Protein AF-A0A964PZ67-F1 (afdb_monomer)

Foldseek 3Di:
DDDDDDDDDDPPPPPPPDPQPPLNVVLCVLVPDDPVRRDLLLNLQSVVCVVVVPDPSVVLLVLLVVLLVVLCVVCPPDQDLVVSLVSSVCSLCVVVNQDEDPPCNVPCLLRRLVSCSVVSYHHPVSVVSSSVNSSVVSVHPDDDDDDPDPPCPPPDD

pLDDT: mean 80.42, std 21.42, range [34.69, 98.12]

Nearest PDB structures (foldseek):
  3kd4-assembly1_A  TM=5.162E-01  e=1.707E+00  Parabacteroides distasonis ATCC 8503
  3krw-assembly1_A  TM=1.799E-01  e=6.867E+00  Homo sapiens

Radius 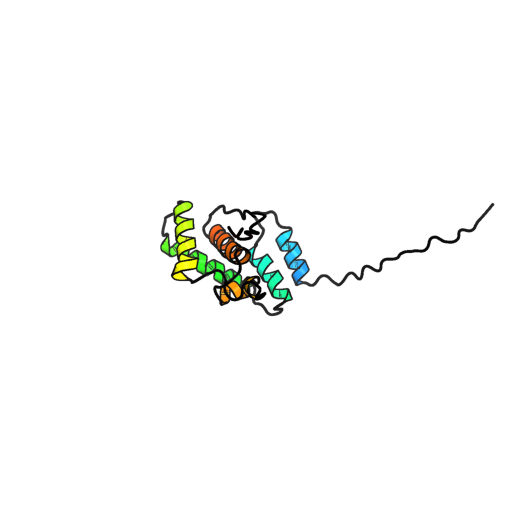of gyration: 22.49 Å; Cα contacts (8 Å, |Δi|>4): 140; chains: 1; bounding box: 68×67×45 Å

Solvent-accessible surface area (backbone atoms only — not comparable to full-atom values): 9619 Å² total; per-residue (Å²): 133,89,83,86,91,84,80,84,84,77,83,76,74,81,73,78,76,67,79,75,49,72,55,57,51,52,34,52,51,40,70,67,39,59,80,96,68,39,51,66,66,57,41,43,37,41,58,37,30,77,82,36,82,83,61,64,57,69,62,56,54,52,50,44,52,49,55,28,50,58,38,45,66,74,46,63,88,65,72,55,64,68,61,52,49,52,46,44,50,44,41,41,37,76,72,60,52,43,44,70,40,80,88,58,58,85,42,69,54,22,61,28,47,64,46,19,68,74,68,25,35,14,38,72,67,42,51,46,51,55,52,46,58,28,36,45,73,69,69,43,93,76,76,88,80,84,76,90,77,84,82,74,72,81,77,80,128

Mean predicted aligned error: 11.41 Å

Structure (mmCIF, N/CA/C/O backbone):
data_AF-A0A964PZ67-F1
#
_entry.id   AF-A0A964PZ67-F1
#
loop_
_atom_site.group_PDB
_atom_site.id
_atom_sit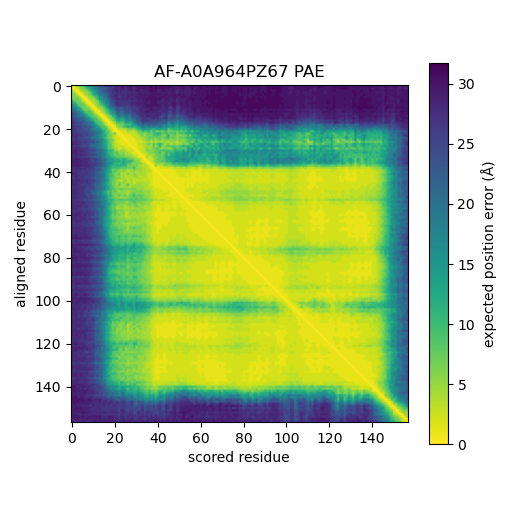e.type_symbol
_atom_site.label_atom_id
_atom_site.label_alt_id
_atom_site.label_comp_id
_atom_site.label_asym_id
_atom_site.label_entity_id
_atom_site.label_seq_id
_atom_site.pdbx_PDB_ins_code
_atom_site.Cartn_x
_atom_site.Cartn_y
_atom_site.Cartn_z
_atom_site.occupancy
_atom_site.B_iso_or_equiv
_atom_site.auth_seq_id
_atom_site.auth_comp_id
_atom_site.auth_asym_id
_atom_site.auth_atom_id
_atom_site.pdbx_PDB_model_num
ATOM 1 N N . ARG A 1 1 ? 50.817 46.880 -24.594 1.00 38.94 1 ARG A N 1
ATOM 2 C CA . ARG A 1 1 ? 49.904 46.592 -25.728 1.00 38.94 1 ARG A CA 1
ATOM 3 C C . ARG A 1 1 ? 49.926 45.083 -25.966 1.00 38.94 1 ARG A C 1
ATOM 5 O O . ARG A 1 1 ? 51.009 44.614 -26.2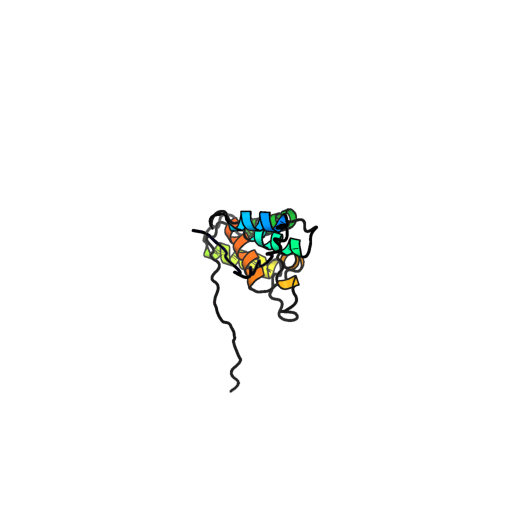52 1.00 38.94 1 ARG A O 1
ATOM 12 N N . LYS A 1 2 ? 48.770 44.412 -25.768 1.00 34.69 2 LYS A N 1
ATOM 13 C CA . LYS A 1 2 ? 48.167 43.264 -26.512 1.00 34.69 2 LYS A CA 1
ATOM 14 C C . LYS A 1 2 ? 49.089 42.104 -26.960 1.00 34.69 2 LYS A C 1
ATOM 16 O O . LYS A 1 2 ? 50.111 42.392 -27.546 1.00 34.69 2 LYS A O 1
ATOM 21 N N . ARG A 1 3 ? 48.764 40.806 -26.903 1.00 36.44 3 ARG A N 1
ATOM 22 C CA . ARG A 1 3 ? 47.601 39.940 -26.566 1.00 36.44 3 ARG A CA 1
ATOM 23 C C . ARG A 1 3 ? 48.115 38.474 -26.722 1.00 36.44 3 ARG A C 1
ATOM 25 O O . ARG A 1 3 ? 49.222 38.310 -27.212 1.00 36.44 3 ARG A O 1
ATOM 32 N N . GLU A 1 4 ? 47.266 37.483 -26.401 1.00 34.84 4 GLU A N 1
ATOM 33 C CA . GLU A 1 4 ? 47.356 36.020 -26.690 1.00 34.84 4 GLU A CA 1
ATOM 34 C C . GLU A 1 4 ? 48.048 35.204 -25.578 1.00 34.84 4 GLU A C 1
ATOM 36 O O . GLU A 1 4 ? 49.246 35.315 -25.383 1.00 34.84 4 GLU A O 1
ATOM 41 N N . THR A 1 5 ? 47.399 34.436 -24.690 1.00 44.19 5 THR A N 1
ATOM 42 C CA . THR A 1 5 ? 46.165 33.608 -24.678 1.00 44.19 5 THR A CA 1
ATOM 43 C C . THR A 1 5 ? 46.239 32.326 -25.522 1.00 44.19 5 THR A C 1
ATOM 45 O O . THR A 1 5 ? 45.817 32.307 -26.671 1.00 44.19 5 THR A O 1
ATOM 48 N N . LYS A 1 6 ? 46.719 31.235 -24.905 1.00 36.75 6 LYS A N 1
ATOM 49 C CA . LYS A 1 6 ? 46.542 29.814 -25.287 1.00 36.75 6 LYS A CA 1
ATOM 50 C C . LYS A 1 6 ? 47.048 28.978 -24.092 1.00 36.75 6 LYS A C 1
ATOM 52 O O . LYS A 1 6 ? 48.099 29.307 -23.569 1.00 36.75 6 LYS A O 1
ATOM 57 N N . ALA A 1 7 ? 46.416 27.952 -23.540 1.00 36.19 7 ALA A N 1
ATOM 58 C CA . ALA A 1 7 ? 45.197 27.227 -23.837 1.00 36.19 7 ALA A CA 1
ATOM 59 C C . ALA A 1 7 ? 44.630 26.742 -22.486 1.00 36.19 7 ALA A C 1
ATOM 61 O O . ALA A 1 7 ? 45.348 26.126 -21.701 1.00 36.19 7 ALA A O 1
ATOM 62 N N . ARG A 1 8 ? 43.357 27.031 -22.197 1.00 35.69 8 ARG A N 1
ATOM 63 C CA . ARG A 1 8 ? 42.584 26.276 -21.205 1.00 35.69 8 ARG A CA 1
ATOM 64 C C . ARG A 1 8 ? 41.856 25.199 -21.993 1.00 35.69 8 ARG A C 1
ATOM 66 O O . ARG A 1 8 ? 40.952 25.519 -22.757 1.00 35.69 8 ARG A O 1
ATOM 73 N N . THR A 1 9 ? 42.314 23.961 -21.863 1.00 39.75 9 THR A N 1
ATOM 74 C CA . THR A 1 9 ? 41.612 22.796 -22.396 1.00 39.75 9 THR A CA 1
ATOM 75 C C . THR A 1 9 ? 40.290 22.671 -21.657 1.00 39.75 9 THR A C 1
ATOM 77 O O . THR A 1 9 ? 40.246 22.537 -20.435 1.00 39.75 9 THR A O 1
ATOM 80 N N . VAL A 1 10 ? 39.228 22.811 -22.435 1.00 37.88 10 VAL A N 1
ATOM 81 C CA . VAL A 1 10 ? 37.836 22.649 -22.056 1.00 37.88 10 VAL A CA 1
ATOM 82 C C . VAL A 1 10 ? 37.622 21.156 -21.801 1.00 37.88 10 VAL A C 1
ATOM 84 O O . VAL A 1 10 ? 37.771 20.352 -22.715 1.00 37.88 10 VAL A O 1
ATOM 87 N N . PHE A 1 11 ? 37.328 20.772 -20.559 1.00 36.41 11 PHE A N 1
ATOM 88 C CA . 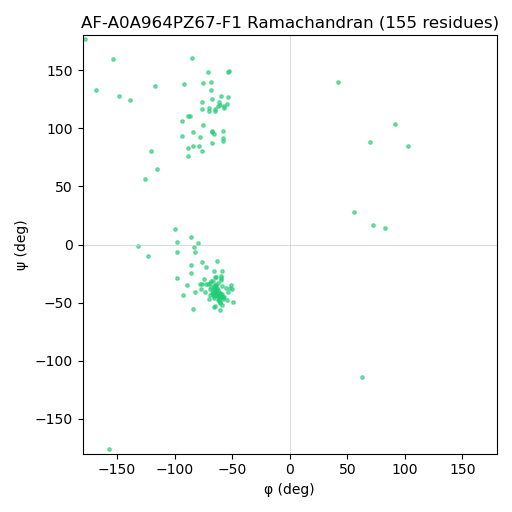PHE A 1 11 ? 36.597 19.534 -20.297 1.00 36.41 11 PHE A CA 1
ATOM 89 C C . PHE A 1 11 ? 35.121 19.912 -20.346 1.00 36.41 11 PHE A C 1
ATOM 91 O O . PHE A 1 11 ? 34.517 20.259 -19.335 1.00 36.41 11 PHE A O 1
ATOM 98 N N . GLU A 1 12 ? 34.588 19.957 -21.563 1.00 36.00 12 GLU A N 1
ATOM 99 C CA . GLU A 1 12 ? 33.153 20.022 -21.797 1.00 36.00 12 GLU A CA 1
ATOM 100 C C . GLU A 1 12 ? 32.655 18.598 -21.579 1.00 36.00 12 GLU A C 1
ATOM 102 O O . GLU A 1 12 ? 32.767 17.724 -22.437 1.00 36.00 12 GLU A O 1
ATOM 107 N N . THR A 1 13 ? 32.242 18.314 -20.348 1.00 41.3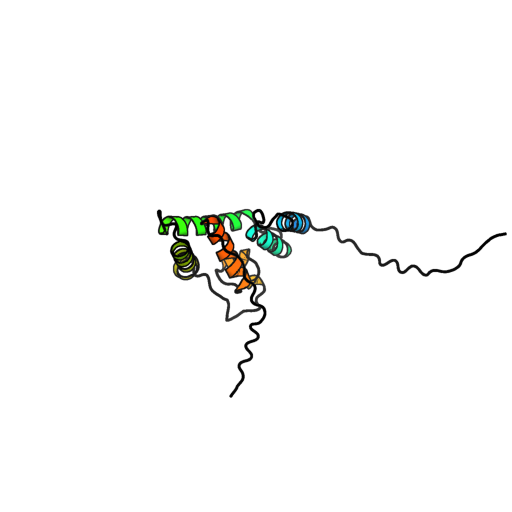1 13 THR A N 1
ATOM 108 C CA . THR A 1 13 ? 31.458 17.123 -20.066 1.00 41.31 13 THR A CA 1
ATOM 109 C C . THR A 1 13 ? 30.122 17.361 -20.750 1.00 41.31 13 THR A C 1
ATOM 111 O O . THR A 1 13 ? 29.275 18.071 -20.208 1.00 41.31 13 THR A O 1
ATOM 114 N N . ASP A 1 14 ? 29.954 16.818 -21.955 1.00 36.78 14 ASP A N 1
ATOM 115 C CA . ASP A 1 14 ? 28.647 16.661 -22.584 1.00 36.78 14 ASP A CA 1
ATOM 116 C C . ASP A 1 14 ? 27.786 15.822 -21.634 1.00 36.78 14 ASP A C 1
ATOM 118 O O . ASP A 1 14 ? 27.766 14.589 -21.666 1.00 36.78 14 ASP A O 1
ATOM 122 N N . GLN A 1 15 ? 27.093 16.502 -20.720 1.00 44.41 15 GLN A N 1
ATOM 123 C CA . GLN A 1 15 ? 25.941 15.939 -20.053 1.00 44.41 15 GLN A CA 1
ATOM 124 C C . GLN A 1 15 ? 24.895 15.763 -21.140 1.00 44.41 15 GLN A C 1
ATOM 126 O O . GLN A 1 15 ? 24.168 16.692 -21.486 1.00 44.41 15 GLN A O 1
ATOM 131 N N . VAL A 1 16 ? 24.846 14.557 -21.701 1.00 42.66 16 VAL A N 1
ATOM 132 C CA . VAL A 1 16 ? 23.692 14.082 -22.451 1.00 42.66 16 VAL A CA 1
ATOM 133 C C . VAL A 1 16 ? 22.510 14.159 -21.486 1.00 42.66 16 VAL A C 1
ATOM 135 O O . VAL A 1 16 ? 22.272 13.251 -20.691 1.00 42.66 16 VAL A O 1
ATOM 138 N N . SER A 1 17 ? 21.812 15.294 -21.503 1.00 53.00 17 SER A N 1
ATOM 139 C CA . SER A 1 17 ? 20.524 15.464 -20.851 1.00 53.00 17 SER A CA 1
ATOM 140 C C . SER A 1 17 ? 19.558 14.583 -21.627 1.00 53.00 17 SER A C 1
ATOM 142 O O . SER A 1 17 ? 18.984 14.993 -22.636 1.00 53.00 17 SER A O 1
ATOM 144 N N . LEU A 1 18 ? 19.477 13.311 -21.229 1.00 50.00 18 LEU A N 1
ATOM 145 C CA . LEU A 1 18 ? 18.426 12.427 -21.701 1.00 50.00 18 LEU A CA 1
ATOM 146 C C . LEU A 1 18 ? 17.104 13.144 -21.401 1.00 50.00 18 LEU A C 1
ATOM 148 O O . LEU A 1 18 ? 16.915 13.570 -20.257 1.00 50.00 18 LEU A O 1
ATOM 152 N N . PRO A 1 19 ? 16.212 13.324 -22.391 1.00 58.16 19 PRO A N 1
ATOM 153 C CA . PRO A 1 19 ? 14.925 13.946 -22.134 1.00 58.16 19 PRO A CA 1
ATOM 154 C C . PRO A 1 19 ? 14.249 13.171 -21.003 1.00 58.16 19 PRO A C 1
ATOM 156 O O . PRO A 1 19 ? 14.071 11.955 -21.092 1.00 58.16 19 PRO A O 1
ATOM 159 N N . ILE A 1 20 ? 13.948 13.870 -19.907 1.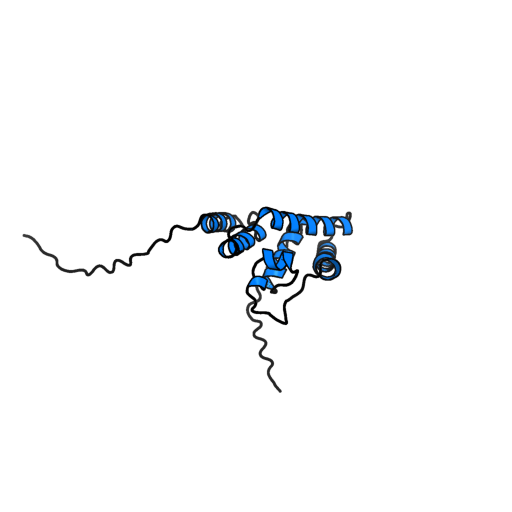00 61.34 20 ILE A N 1
ATOM 160 C CA . ILE A 1 20 ? 13.270 13.289 -18.750 1.00 61.34 20 ILE A CA 1
ATOM 161 C C . ILE A 1 20 ? 11.952 12.711 -19.273 1.00 61.34 20 ILE A C 1
ATOM 163 O O . ILE A 1 20 ? 11.141 13.469 -19.815 1.00 61.34 20 ILE A O 1
ATOM 167 N N . SER A 1 21 ? 11.769 11.387 -19.163 1.00 72.81 21 SER A N 1
ATOM 168 C CA . SER A 1 21 ? 10.542 10.720 -19.615 1.00 72.81 21 SER A CA 1
ATOM 169 C C . SER A 1 21 ? 9.320 11.400 -18.979 1.00 72.81 21 SER A C 1
ATOM 171 O O . SER A 1 21 ? 9.429 11.903 -17.855 1.00 72.81 21 SER A O 1
ATOM 173 N N . PRO A 1 22 ? 8.154 11.433 -19.649 1.00 74.25 22 PRO A N 1
ATOM 174 C CA . PRO A 1 22 ? 6.931 11.977 -19.054 1.00 74.25 22 PRO A CA 1
ATOM 175 C C . PRO A 1 22 ? 6.649 11.388 -17.661 1.00 74.25 22 PRO A C 1
ATOM 177 O O . PRO A 1 22 ? 6.343 12.124 -16.729 1.00 74.25 22 PRO A O 1
ATOM 180 N N . MET A 1 23 ? 6.909 10.090 -17.477 1.00 75.69 23 MET A N 1
ATOM 181 C CA . MET A 1 23 ? 6.757 9.380 -16.204 1.00 75.69 23 MET A CA 1
ATOM 182 C C . MET A 1 23 ? 7.705 9.900 -15.118 1.00 75.69 23 MET A C 1
ATOM 184 O O . MET A 1 23 ? 7.304 10.063 -13.968 1.00 75.69 23 MET A O 1
ATOM 188 N N . ARG A 1 24 ? 8.960 10.219 -15.462 1.00 72.44 24 ARG A N 1
ATOM 189 C CA . ARG A 1 24 ? 9.901 10.839 -14.516 1.00 72.44 24 ARG A CA 1
ATOM 190 C C . ARG A 1 24 ? 9.497 12.263 -14.147 1.00 72.44 24 ARG A C 1
ATOM 192 O O . ARG A 1 24 ? 9.768 12.677 -13.024 1.00 72.44 24 ARG A O 1
ATOM 199 N N . GLN A 1 25 ? 8.853 13.002 -15.053 1.00 74.94 25 GLN A N 1
ATOM 200 C CA . GLN A 1 25 ? 8.305 14.328 -14.745 1.00 74.94 25 GLN A CA 1
ATOM 201 C C . GLN A 1 25 ? 7.112 14.220 -13.790 1.00 74.94 25 GLN A C 1
ATOM 203 O O . GLN A 1 25 ? 7.054 14.959 -12.810 1.00 74.94 25 GLN A O 1
ATOM 208 N N . GLU A 1 26 ? 6.210 13.265 -14.023 1.00 75.31 26 GLU A N 1
ATOM 209 C CA . GLU A 1 26 ? 5.085 12.980 -13.124 1.00 75.31 26 GLU A CA 1
ATOM 210 C C . GLU A 1 26 ? 5.567 12.502 -11.748 1.00 75.31 26 GLU A C 1
ATOM 212 O O . GLU A 1 26 ? 5.114 13.008 -10.724 1.00 75.31 26 GLU A O 1
ATOM 217 N N . PHE A 1 27 ? 6.558 11.608 -11.696 1.00 75.75 27 PHE A N 1
ATOM 218 C CA . PHE A 1 27 ? 7.159 11.167 -10.437 1.00 75.75 27 PHE A CA 1
ATOM 219 C C . PHE A 1 27 ? 7.815 12.329 -9.680 1.00 75.75 27 PHE A C 1
ATOM 221 O O . PHE A 1 27 ? 7.655 12.452 -8.465 1.00 75.75 27 PHE A O 1
ATOM 228 N N . ALA A 1 28 ? 8.547 13.198 -10.383 1.00 70.62 28 ALA A N 1
ATOM 229 C CA . ALA A 1 28 ? 9.152 14.389 -9.790 1.00 70.62 28 ALA A CA 1
ATOM 230 C C . ALA A 1 28 ? 8.094 15.374 -9.268 1.00 70.62 28 ALA A C 1
ATOM 232 O O . ALA A 1 28 ? 8.306 16.009 -8.237 1.00 70.62 28 ALA A O 1
ATOM 233 N N . HIS A 1 29 ? 6.951 15.485 -9.949 1.00 74.00 29 HIS A N 1
ATOM 234 C CA . HIS A 1 29 ? 5.831 16.289 -9.475 1.00 74.00 29 HIS A CA 1
ATOM 235 C C . HIS A 1 29 ? 5.251 15.725 -8.174 1.00 74.00 29 HIS A C 1
ATOM 237 O O . HIS A 1 29 ? 5.177 16.446 -7.183 1.00 74.00 29 HIS A O 1
ATOM 243 N N . GLU A 1 30 ? 4.910 14.435 -8.160 1.00 74.81 30 GLU A N 1
ATOM 244 C CA . GLU A 1 30 ? 4.319 13.756 -7.000 1.00 74.81 30 GLU A CA 1
ATOM 245 C C . GLU A 1 30 ? 5.259 13.746 -5.785 1.00 74.81 30 GLU A C 1
ATOM 247 O O . GLU A 1 30 ? 4.839 14.042 -4.668 1.00 74.81 30 GLU A O 1
ATOM 252 N N . SER A 1 31 ? 6.549 13.470 -5.996 1.00 69.62 31 SER A N 1
ATOM 253 C CA . SER A 1 31 ? 7.565 13.469 -4.930 1.00 69.62 31 SER A CA 1
ATOM 254 C C . SER A 1 31 ? 7.941 14.864 -4.422 1.00 69.62 31 SER A C 1
ATOM 256 O O . SER A 1 31 ? 8.471 14.993 -3.321 1.00 69.62 31 SER A O 1
ATOM 258 N N . GLY A 1 32 ? 7.656 15.910 -5.202 1.00 67.62 32 GLY A N 1
ATOM 259 C CA . GLY A 1 32 ? 7.851 17.305 -4.810 1.00 67.62 32 GLY A CA 1
ATOM 260 C C . GLY A 1 32 ? 6.711 17.878 -3.965 1.00 67.62 32 GLY A C 1
ATOM 261 O O . GLY A 1 32 ? 6.815 19.014 -3.494 1.00 67.62 32 GLY A O 1
ATOM 262 N N . LEU A 1 33 ? 5.617 17.132 -3.779 1.00 70.94 33 LEU A N 1
ATOM 263 C CA . LEU A 1 33 ? 4.512 17.557 -2.930 1.00 70.94 33 LEU A CA 1
ATOM 264 C C . LEU A 1 33 ? 4.918 17.503 -1.445 1.00 70.94 33 LEU A C 1
ATOM 266 O O . LEU A 1 33 ? 5.699 16.641 -1.046 1.00 70.94 33 LEU A O 1
ATOM 270 N N . PRO A 1 34 ? 4.376 18.400 -0.596 1.00 68.25 34 PRO A N 1
ATOM 271 C CA . PRO A 1 34 ? 4.524 18.279 0.851 1.00 68.25 34 PRO A CA 1
ATOM 272 C C . PRO A 1 34 ? 4.091 16.889 1.325 1.00 68.25 34 PRO A C 1
ATOM 274 O O . PRO A 1 34 ? 3.162 16.322 0.759 1.00 68.25 34 PRO A O 1
ATOM 277 N N . GLU A 1 35 ? 4.693 16.380 2.398 1.00 59.75 35 GLU A N 1
ATOM 278 C CA . GLU A 1 35 ? 4.485 15.011 2.904 1.00 59.75 35 GLU A CA 1
ATOM 279 C C . GLU A 1 35 ? 2.997 14.633 3.081 1.00 59.75 35 GLU A C 1
ATOM 281 O O . GLU A 1 35 ? 2.597 13.527 2.743 1.00 59.75 35 GLU A O 1
ATOM 286 N N . GLY A 1 36 ? 2.136 15.584 3.472 1.00 62.88 36 GLY A N 1
ATOM 287 C CA . GLY A 1 36 ? 0.678 15.384 3.583 1.00 62.88 36 GLY A CA 1
ATOM 288 C C . GLY A 1 36 ? -0.126 15.447 2.270 1.00 62.88 36 GLY A C 1
ATOM 289 O O . GLY A 1 36 ? -1.353 15.384 2.301 1.00 62.88 36 GLY A O 1
ATOM 290 N N . ARG A 1 37 ? 0.529 15.641 1.124 1.00 67.44 37 ARG A N 1
ATOM 291 C CA . ARG A 1 37 ? -0.064 15.655 -0.227 1.00 67.44 37 ARG A CA 1
ATOM 292 C C . ARG A 1 37 ? 0.567 14.632 -1.170 1.00 67.44 37 ARG A C 1
ATOM 294 O O . ARG A 1 37 ? 0.040 14.438 -2.261 1.00 67.44 37 ARG A O 1
ATOM 301 N N . LEU A 1 38 ? 1.671 14.010 -0.768 1.00 76.75 38 LEU A N 1
ATOM 302 C CA . LEU A 1 38 ? 2.355 12.989 -1.543 1.00 76.75 38 LEU A CA 1
ATOM 303 C C . LEU A 1 38 ? 1.486 11.730 -1.645 1.00 76.75 38 LEU A C 1
ATOM 305 O O . LEU A 1 38 ? 1.079 11.161 -0.634 1.00 76.75 38 LEU A O 1
ATOM 309 N N . ASN A 1 39 ? 1.231 11.274 -2.869 1.00 85.12 39 ASN A N 1
ATOM 310 C CA . ASN A 1 39 ? 0.595 9.986 -3.115 1.00 85.12 39 ASN A CA 1
ATOM 311 C C . ASN A 1 39 ? 1.685 8.923 -3.321 1.00 85.12 39 ASN A C 1
ATOM 313 O O . ASN A 1 39 ? 2.205 8.747 -4.428 1.00 85.12 39 ASN A O 1
ATOM 317 N N . LEU A 1 40 ? 2.064 8.230 -2.241 1.00 91.06 40 LEU A N 1
ATOM 318 C CA . LEU A 1 40 ? 3.154 7.250 -2.249 1.00 91.06 40 LEU A CA 1
ATOM 319 C C . LEU A 1 40 ? 2.836 6.074 -3.183 1.00 91.06 40 LEU A C 1
ATOM 321 O O . LEU A 1 40 ? 3.723 5.607 -3.901 1.00 91.06 40 LEU A O 1
ATOM 325 N N . ALA A 1 41 ? 1.577 5.634 -3.246 1.00 93.81 41 ALA A N 1
ATOM 326 C CA . ALA A 1 41 ? 1.131 4.599 -4.174 1.00 93.81 41 ALA A CA 1
ATOM 327 C C . ALA A 1 41 ? 1.313 5.028 -5.630 1.00 93.81 41 ALA A C 1
ATOM 329 O O . ALA A 1 41 ? 1.859 4.263 -6.425 1.00 93.81 41 ALA A O 1
ATOM 330 N N . ARG A 1 42 ? 0.887 6.243 -5.993 1.00 94.81 42 ARG A N 1
ATOM 331 C CA . ARG A 1 42 ? 1.046 6.773 -7.353 1.00 94.81 42 ARG A CA 1
ATOM 332 C C . ARG A 1 42 ? 2.522 6.872 -7.708 1.00 94.81 42 ARG A C 1
ATOM 334 O O . ARG A 1 42 ? 2.910 6.363 -8.753 1.00 94.81 42 ARG A O 1
ATOM 341 N N . ALA A 1 43 ? 3.352 7.426 -6.825 1.00 92.44 43 ALA A N 1
ATOM 342 C CA . ALA A 1 43 ? 4.797 7.494 -7.032 1.00 92.44 43 ALA A CA 1
ATOM 343 C C . ALA A 1 43 ? 5.415 6.096 -7.251 1.00 92.44 43 ALA A C 1
ATOM 345 O O . ALA A 1 43 ? 6.177 5.893 -8.197 1.00 92.44 43 ALA A O 1
ATOM 346 N N . ALA A 1 44 ? 5.035 5.101 -6.443 1.00 94.44 44 ALA A N 1
ATOM 347 C CA . ALA A 1 44 ? 5.494 3.721 -6.601 1.00 94.44 44 ALA A CA 1
ATOM 348 C C . ALA A 1 44 ? 5.002 3.062 -7.908 1.00 94.44 44 ALA A C 1
ATOM 350 O O . ALA A 1 44 ? 5.736 2.291 -8.529 1.00 94.44 44 ALA A O 1
ATOM 351 N N . LEU A 1 45 ? 3.781 3.368 -8.356 1.00 95.44 45 LEU A N 1
ATOM 352 C CA . LEU A 1 45 ? 3.231 2.872 -9.623 1.00 95.44 45 LEU A CA 1
ATOM 353 C C . LEU A 1 45 ? 3.877 3.545 -10.841 1.00 95.44 45 LEU A C 1
ATOM 355 O O . LEU A 1 45 ? 4.086 2.876 -11.851 1.00 95.44 45 LEU A O 1
ATOM 359 N N . LEU A 1 46 ? 4.246 4.824 -10.744 1.00 93.19 46 LEU A N 1
ATOM 360 C CA . LEU A 1 46 ? 5.003 5.530 -11.783 1.00 93.19 46 LEU A CA 1
ATOM 361 C C . LEU A 1 46 ? 6.407 4.933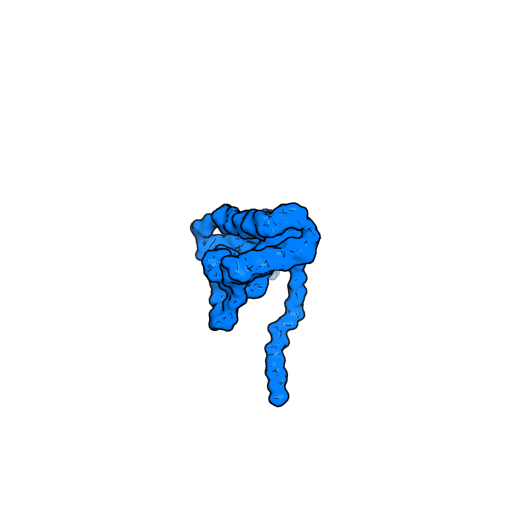 -11.959 1.00 93.19 46 LEU A C 1
ATOM 363 O O . LEU A 1 46 ? 6.880 4.805 -13.084 1.00 93.19 46 LEU A O 1
ATOM 367 N N . ILE A 1 47 ? 7.043 4.470 -10.876 1.00 91.94 47 ILE A N 1
ATOM 368 C CA . ILE A 1 47 ? 8.289 3.690 -10.973 1.00 91.94 47 ILE A CA 1
ATOM 369 C C . ILE A 1 47 ? 8.044 2.374 -11.725 1.00 91.94 47 ILE A C 1
ATOM 371 O O . ILE A 1 47 ? 8.825 2.009 -12.600 1.00 91.94 47 ILE A O 1
ATOM 375 N N . ALA A 1 48 ? 6.955 1.664 -11.418 1.00 92.75 48 ALA A N 1
ATOM 376 C CA . ALA A 1 48 ? 6.609 0.428 -12.119 1.00 92.75 48 ALA A CA 1
ATOM 377 C C . ALA A 1 48 ? 6.288 0.657 -13.609 1.00 92.75 48 ALA A C 1
ATOM 379 O O . ALA A 1 48 ? 6.530 -0.234 -14.419 1.00 92.75 48 ALA A O 1
ATOM 380 N N . GLN A 1 49 ? 5.804 1.842 -13.997 1.00 93.88 49 GLN A N 1
ATOM 381 C CA . GLN A 1 49 ? 5.575 2.198 -15.401 1.00 93.88 49 GLN A CA 1
ATOM 382 C C . GLN A 1 49 ? 6.853 2.302 -16.242 1.00 93.88 49 GLN A C 1
ATOM 384 O O . GLN A 1 49 ? 6.772 2.135 -17.458 1.00 93.88 49 GLN A O 1
ATOM 389 N N . GLU A 1 50 ? 8.026 2.532 -15.641 1.00 90.44 50 GLU A N 1
ATOM 390 C CA . GLU A 1 50 ? 9.291 2.489 -16.393 1.00 90.44 50 GLU A CA 1
ATOM 391 C C . GLU A 1 50 ? 9.593 1.061 -16.894 1.00 90.44 50 GLU A C 1
ATOM 393 O O . GLU A 1 50 ? 10.159 0.908 -17.973 1.00 90.44 50 GLU A O 1
ATOM 398 N N . GLU A 1 51 ? 9.165 0.024 -16.161 1.00 92.06 51 GLU A N 1
ATOM 399 C CA . GLU A 1 51 ? 9.261 -1.386 -16.583 1.00 92.06 51 GLU A CA 1
ATOM 400 C C . GLU A 1 51 ? 8.025 -1.837 -17.383 1.00 92.06 51 GLU A C 1
ATOM 402 O O . GLU A 1 51 ? 8.123 -2.611 -18.336 1.00 92.06 51 GLU A O 1
ATOM 407 N N . TYR A 1 52 ? 6.846 -1.320 -17.028 1.00 94.25 52 TYR A N 1
ATOM 408 C CA . TYR A 1 52 ? 5.558 -1.654 -17.635 1.00 94.25 52 TYR A CA 1
ATOM 409 C C . TYR A 1 52 ? 4.885 -0.403 -18.235 1.00 94.25 52 TYR A C 1
ATOM 411 O O . TYR A 1 52 ? 3.949 0.132 -17.637 1.00 94.25 52 TYR A O 1
ATOM 419 N N . PRO A 1 53 ? 5.269 0.058 -19.444 1.00 92.62 53 PRO A N 1
ATOM 420 C CA . PRO A 1 53 ? 4.802 1.341 -19.990 1.00 92.62 53 PRO A CA 1
ATOM 421 C C . PRO A 1 53 ? 3.283 1.485 -20.154 1.00 92.62 53 PRO A C 1
ATOM 423 O O . PRO A 1 53 ? 2.771 2.597 -20.213 1.00 92.62 53 PRO A O 1
ATOM 426 N N . GLN A 1 54 ? 2.550 0.371 -20.247 1.00 94.25 54 GLN A N 1
ATOM 427 C CA . GLN A 1 54 ? 1.088 0.362 -20.388 1.00 94.25 54 GLN A CA 1
ATOM 428 C C . GLN A 1 54 ? 0.353 0.088 -19.066 1.00 94.25 54 GLN A C 1
ATOM 430 O O . GLN A 1 54 ? -0.838 -0.230 -19.076 1.00 94.25 54 GLN A O 1
ATOM 435 N N . LEU A 1 55 ? 1.044 0.166 -17.924 1.00 95.94 55 LEU A N 1
ATOM 436 C CA . LEU A 1 55 ? 0.453 -0.111 -16.619 1.00 95.94 55 LEU A CA 1
ATOM 437 C C . LEU A 1 55 ? -0.694 0.875 -16.321 1.00 95.94 55 LEU A C 1
ATOM 439 O O . LEU A 1 55 ? -0.460 2.087 -16.269 1.00 95.94 55 LEU A O 1
ATOM 443 N N . PRO A 1 56 ? -1.922 0.387 -16.066 1.00 96.12 56 PRO A N 1
ATOM 444 C CA . PRO A 1 56 ? -3.056 1.248 -15.751 1.00 96.12 56 PRO A CA 1
ATOM 445 C C . PRO A 1 56 ? -2.997 1.711 -14.287 1.00 96.12 56 PRO A C 1
ATOM 447 O O . PRO A 1 56 ? -3.624 1.105 -13.422 1.00 96.12 56 PRO A O 1
ATOM 450 N N . VAL A 1 57 ? -2.255 2.786 -13.998 1.00 95.62 57 VAL A N 1
ATOM 451 C CA . VAL A 1 57 ? -2.018 3.316 -12.632 1.00 95.62 57 VAL A CA 1
ATOM 452 C C . VAL A 1 57 ? -3.312 3.467 -11.828 1.00 95.62 57 VAL A C 1
ATOM 454 O O . VAL A 1 57 ? -3.414 2.938 -10.722 1.00 95.62 57 VAL A O 1
ATOM 457 N N . GLU A 1 58 ? -4.334 4.099 -12.408 1.00 96.38 58 GLU A N 1
ATOM 458 C CA . GLU A 1 58 ? -5.612 4.350 -11.723 1.00 96.38 58 GLU A CA 1
ATOM 459 C C . GLU A 1 58 ? -6.318 3.065 -11.272 1.00 96.38 58 GLU A C 1
ATOM 461 O O . GLU A 1 58 ? -6.975 3.044 -10.234 1.00 96.38 58 GLU A O 1
ATOM 466 N N . ARG A 1 59 ? -6.136 1.952 -11.997 1.00 97.44 59 ARG A N 1
ATOM 467 C CA . ARG A 1 59 ? -6.697 0.651 -11.602 1.00 97.44 59 ARG A CA 1
ATOM 468 C C . ARG A 1 59 ? -6.090 0.154 -10.290 1.00 97.44 59 ARG A C 1
ATOM 470 O O . ARG A 1 59 ? -6.792 -0.448 -9.483 1.00 97.44 59 ARG A O 1
ATOM 477 N N . TYR A 1 60 ? -4.792 0.367 -10.089 1.00 97.94 60 TYR A N 1
ATOM 478 C CA . TYR A 1 60 ? -4.101 -0.076 -8.878 1.00 97.94 60 TYR A CA 1
ATOM 479 C C . TYR A 1 60 ? -4.376 0.851 -7.695 1.00 97.94 60 TYR A C 1
ATOM 481 O O . TYR A 1 60 ? -4.522 0.361 -6.577 1.00 97.94 60 TYR A O 1
ATOM 489 N N . LEU A 1 61 ? -4.543 2.154 -7.938 1.00 97.50 61 LEU A N 1
ATOM 490 C CA . LEU A 1 61 ? -5.025 3.088 -6.916 1.00 97.50 61 LEU A CA 1
ATOM 491 C C . LEU A 1 61 ? -6.433 2.709 -6.438 1.00 97.50 61 LEU A C 1
ATOM 493 O O . LEU A 1 61 ? -6.639 2.536 -5.239 1.00 97.50 61 LEU A O 1
ATOM 497 N N . ALA A 1 62 ? -7.352 2.438 -7.370 1.00 97.44 62 ALA A N 1
ATOM 498 C CA . ALA A 1 62 ? -8.702 1.979 -7.043 1.00 97.44 62 ALA A CA 1
ATOM 499 C C . ALA A 1 62 ? -8.710 0.655 -6.257 1.00 97.44 62 ALA A C 1
ATOM 501 O O . ALA A 1 62 ? -9.604 0.406 -5.454 1.00 97.44 62 ALA A O 1
ATOM 502 N N . ARG A 1 63 ? -7.705 -0.206 -6.448 1.00 97.62 63 ARG A N 1
ATOM 503 C CA . ARG A 1 63 ? -7.571 -1.448 -5.676 1.00 97.62 63 ARG A CA 1
ATOM 504 C C . ARG A 1 63 ? -7.177 -1.198 -4.218 1.00 97.62 63 ARG A C 1
ATOM 506 O O . ARG A 1 63 ? -7.613 -1.938 -3.341 1.00 97.62 63 ARG A O 1
ATOM 513 N N . LEU A 1 64 ? -6.373 -0.170 -3.953 1.00 98.00 64 LEU A N 1
ATOM 514 C CA . LEU A 1 64 ? -6.076 0.265 -2.586 1.00 98.00 64 LEU A CA 1
ATOM 515 C C . LEU A 1 64 ? -7.317 0.881 -1.930 1.00 98.00 64 LEU A C 1
ATOM 517 O O . LEU A 1 64 ? -7.576 0.604 -0.761 1.00 98.00 64 LEU A O 1
ATOM 521 N N . ASP A 1 65 ? -8.115 1.637 -2.692 1.00 97.75 65 ASP A N 1
ATOM 522 C CA . ASP A 1 65 ? -9.409 2.151 -2.223 1.00 97.75 65 ASP A CA 1
ATOM 523 C C . ASP A 1 65 ? -10.356 1.000 -1.855 1.00 97.75 65 ASP A C 1
ATOM 525 O O . ASP A 1 65 ? -10.941 1.002 -0.778 1.00 97.75 65 ASP A O 1
ATOM 529 N N . GLN A 1 66 ? -10.450 -0.032 -2.700 1.00 97.62 66 GLN A N 1
ATOM 530 C CA . GLN A 1 66 ? -11.253 -1.229 -2.420 1.00 97.62 66 GLN A C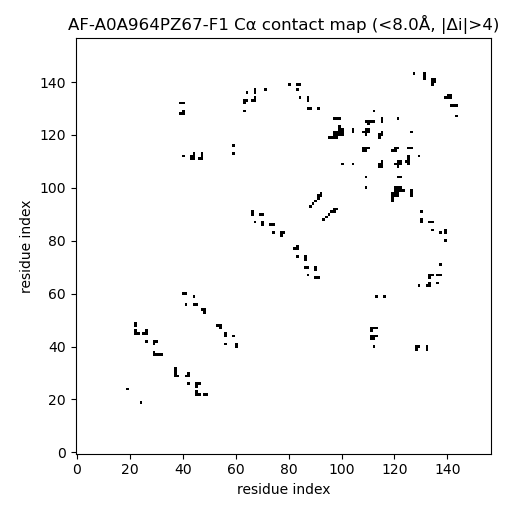A 1
ATOM 531 C C . GLN A 1 66 ? -10.816 -1.933 -1.134 1.00 97.62 66 GLN A C 1
ATOM 533 O O . GLN A 1 66 ? -11.660 -2.272 -0.311 1.00 97.62 66 GLN A O 1
ATOM 538 N N . LEU A 1 67 ? -9.509 -2.107 -0.925 1.00 97.81 67 LEU A N 1
ATOM 539 C CA . LEU A 1 67 ? -8.985 -2.729 0.291 1.00 97.81 67 LEU A CA 1
ATOM 540 C C . LEU A 1 67 ? -9.286 -1.887 1.546 1.00 97.81 67 LEU A C 1
ATOM 542 O O . LEU A 1 67 ? -9.587 -2.437 2.610 1.00 97.81 67 LEU A O 1
ATOM 546 N N . ALA A 1 68 ? -9.246 -0.557 1.425 1.00 97.44 68 ALA A N 1
ATOM 547 C CA . ALA A 1 68 ? -9.648 0.351 2.496 1.00 97.44 68 ALA A CA 1
ATOM 548 C C . ALA A 1 68 ? -11.146 0.232 2.799 1.00 97.44 68 ALA A C 1
ATOM 550 O O . ALA A 1 68 ? -11.519 0.101 3.961 1.00 97.44 68 ALA A O 1
ATOM 551 N N . GLU A 1 69 ? -12.003 0.205 1.780 1.00 97.94 69 GLU A N 1
ATOM 552 C CA . GLU A 1 69 ? -13.451 0.066 1.962 1.00 97.94 69 GLU A CA 1
ATOM 553 C C . GLU A 1 69 ? -13.845 -1.306 2.524 1.00 97.94 69 GLU A C 1
ATOM 555 O O . GLU A 1 69 ? -14.684 -1.384 3.420 1.00 97.94 69 GLU A O 1
ATOM 560 N N . GLU A 1 70 ? -13.196 -2.390 2.090 1.00 97.62 70 GLU A N 1
ATOM 561 C CA . GLU A 1 70 ? -13.336 -3.716 2.709 1.00 97.62 70 GLU A CA 1
ATOM 562 C C . GLU A 1 70 ? -13.030 -3.664 4.210 1.00 97.62 70 GLU A C 1
ATOM 564 O O . GLU A 1 70 ? -13.817 -4.152 5.022 1.00 97.62 70 GLU A O 1
ATOM 569 N N . THR A 1 71 ? -11.921 -3.023 4.583 1.00 97.62 71 THR A N 1
ATOM 570 C CA . THR A 1 71 ? -11.513 -2.875 5.987 1.00 97.62 71 THR A CA 1
ATOM 571 C C . THR A 1 71 ? -12.501 -1.994 6.764 1.00 97.62 71 THR A C 1
ATOM 573 O O . THR A 1 71 ? -12.909 -2.342 7.870 1.00 97.62 71 THR A O 1
ATOM 576 N N . ARG A 1 72 ? -12.953 -0.879 6.174 1.00 97.25 72 ARG A N 1
ATOM 577 C CA . ARG A 1 72 ? -13.926 0.049 6.775 1.00 97.25 72 ARG A CA 1
ATOM 578 C C . ARG A 1 72 ? -15.258 -0.643 7.069 1.00 97.25 72 ARG A C 1
ATOM 580 O O . ARG A 1 72 ? -15.821 -0.460 8.146 1.00 97.25 72 ARG A O 1
ATOM 587 N N . ASN A 1 73 ? -15.733 -1.480 6.148 1.00 97.38 73 ASN A N 1
ATOM 588 C CA . ASN A 1 73 ? -16.970 -2.243 6.321 1.00 97.38 73 ASN A CA 1
ATOM 589 C C . ASN A 1 73 ? -16.901 -3.213 7.509 1.00 97.38 73 ASN A C 1
ATOM 591 O O . ASN A 1 73 ? -17.912 -3.439 8.170 1.00 97.38 73 ASN A O 1
ATOM 595 N N . LEU A 1 74 ? -15.719 -3.769 7.792 1.00 96.81 74 LEU A N 1
ATOM 596 C CA . LEU A 1 74 ? -15.495 -4.670 8.925 1.00 96.81 74 LEU A CA 1
ATOM 597 C C . LEU A 1 74 ? -15.414 -3.915 10.261 1.00 96.81 74 LEU A C 1
ATOM 599 O O . LEU A 1 74 ? -15.880 -4.427 11.275 1.00 96.81 74 LEU A O 1
ATOM 603 N N . LEU A 1 75 ? -14.874 -2.694 10.252 1.00 96.31 75 LEU A N 1
ATOM 604 C CA . LEU A 1 75 ? -14.767 -1.824 11.430 1.00 96.31 75 LEU A CA 1
ATOM 605 C C . LEU A 1 75 ? -16.103 -1.193 11.846 1.00 96.31 75 LEU A C 1
ATOM 607 O O . LEU A 1 75 ? -16.317 -0.890 13.022 1.00 96.31 75 LEU A O 1
ATOM 611 N N . GLY A 1 76 ? -17.012 -0.961 10.897 1.00 95.25 76 GLY A N 1
ATOM 612 C CA . GLY A 1 76 ? -18.262 -0.257 11.163 1.00 95.25 76 GLY A CA 1
ATOM 613 C C . GLY A 1 76 ? -18.010 1.183 11.627 1.00 95.25 76 GLY A C 1
ATOM 614 O O . GLY A 1 76 ? -17.543 2.011 10.850 1.00 95.25 76 GLY A O 1
ATOM 615 N N . GLN A 1 77 ? -18.353 1.491 12.883 1.00 93.56 77 GLN A N 1
ATOM 616 C CA . GLN A 1 77 ? -18.131 2.814 13.493 1.00 93.56 77 GLN A CA 1
ATOM 617 C C . GLN A 1 77 ? -16.865 2.888 14.357 1.00 93.56 77 GLN A C 1
ATOM 619 O O . GLN A 1 77 ? -16.613 3.925 14.965 1.00 93.56 77 GLN A O 1
ATOM 624 N N . GLU A 1 78 ? -16.088 1.808 14.446 1.00 95.81 78 GLU A N 1
ATOM 625 C CA . GLU A 1 78 ? -14.856 1.803 15.228 1.00 95.81 78 GLU A CA 1
ATOM 626 C C . GLU A 1 78 ? -13.793 2.711 14.593 1.00 95.81 78 GLU A C 1
ATOM 628 O O . GLU A 1 78 ? -13.533 2.653 13.390 1.00 95.81 78 GLU A O 1
ATOM 633 N N . THR A 1 79 ? -13.164 3.546 15.418 1.00 93.19 79 THR A N 1
ATOM 634 C CA . THR A 1 79 ? -12.158 4.535 14.998 1.00 93.19 79 THR A CA 1
ATOM 635 C C . THR A 1 79 ? -10.892 4.502 15.850 1.00 93.19 79 THR A C 1
ATOM 637 O O . THR A 1 79 ? -9.973 5.285 15.610 1.00 93.19 79 THR A O 1
ATOM 640 N N . ALA A 1 80 ? -10.822 3.645 16.872 1.00 95.25 80 ALA A N 1
ATOM 641 C CA . ALA A 1 80 ? -9.650 3.500 17.721 1.00 95.25 80 ALA A CA 1
ATOM 642 C C . ALA A 1 80 ? -8.440 3.069 16.870 1.00 95.25 80 ALA A C 1
ATOM 644 O O . ALA A 1 80 ? -8.477 1.988 16.277 1.00 95.25 80 ALA A O 1
ATOM 645 N N . PRO A 1 81 ? -7.343 3.854 16.825 1.00 92.56 81 PRO A N 1
ATOM 646 C CA . PRO A 1 81 ? -6.249 3.617 15.880 1.00 92.56 81 PRO A CA 1
ATOM 647 C C . PRO A 1 81 ? -5.649 2.211 15.940 1.00 92.56 81 PRO A C 1
ATOM 649 O O . PRO A 1 81 ? -5.325 1.636 14.905 1.00 92.56 81 PRO A O 1
ATOM 652 N N . LEU A 1 82 ? -5.530 1.639 17.143 1.00 94.38 82 LEU A N 1
ATOM 653 C CA . LEU A 1 82 ? -5.004 0.288 17.321 1.00 94.38 82 LEU A CA 1
ATOM 654 C C . LEU A 1 82 ? -5.938 -0.771 16.721 1.00 94.38 82 LEU A C 1
ATOM 656 O O . LEU A 1 82 ? -5.468 -1.657 16.018 1.00 94.38 82 LEU A O 1
ATOM 660 N N . VAL A 1 83 ? -7.248 -0.639 16.934 1.00 96.62 83 VAL A N 1
ATOM 661 C CA . VAL A 1 83 ? -8.243 -1.582 16.401 1.00 96.62 83 VAL A CA 1
ATOM 662 C C . VAL A 1 83 ? -8.308 -1.487 14.878 1.00 96.62 83 VAL A C 1
ATOM 664 O O . VAL A 1 83 ? -8.314 -2.502 14.188 1.00 96.62 83 VAL A O 1
ATOM 667 N N . VAL A 1 84 ? -8.266 -0.267 14.337 1.00 96.69 84 VAL A N 1
ATOM 668 C CA . VAL A 1 84 ? -8.204 -0.028 12.887 1.00 96.69 84 VAL A CA 1
ATOM 669 C C . VAL A 1 84 ? -6.942 -0.650 12.279 1.00 96.69 84 VAL A C 1
ATOM 671 O O . VAL A 1 84 ? -7.015 -1.288 11.229 1.00 96.69 84 VAL A O 1
ATOM 674 N N . LEU A 1 85 ? -5.786 -0.508 12.937 1.00 95.56 85 LEU A N 1
ATOM 675 C CA . LEU A 1 85 ? -4.529 -1.106 12.483 1.00 95.56 85 LEU A CA 1
ATOM 676 C C . LEU A 1 85 ? -4.567 -2.641 12.534 1.00 95.56 85 LEU A C 1
ATOM 678 O O . LEU A 1 85 ? -4.131 -3.293 11.586 1.00 95.56 85 LEU A O 1
ATOM 682 N N . GLU A 1 86 ? -5.083 -3.223 13.614 1.00 96.75 86 GLU A N 1
ATOM 683 C CA . GLU A 1 86 ? -5.244 -4.675 13.750 1.00 96.75 86 GLU A CA 1
ATOM 684 C C . GLU A 1 86 ? -6.152 -5.238 12.651 1.00 96.75 86 GLU A C 1
ATOM 686 O O . GLU A 1 86 ? -5.799 -6.223 11.995 1.00 96.75 86 GLU A O 1
ATOM 691 N N . GLU A 1 87 ? -7.273 -4.569 12.381 1.00 98.12 87 GLU A N 1
ATOM 692 C CA . GLU A 1 87 ? -8.223 -4.983 11.351 1.00 98.12 87 GLU A CA 1
ATOM 693 C C . GLU A 1 87 ? -7.652 -4.823 9.936 1.00 98.12 87 GLU A C 1
ATOM 695 O O . GLU A 1 87 ? -7.861 -5.686 9.078 1.00 98.12 87 GLU A O 1
ATOM 700 N N . LEU A 1 88 ? -6.864 -3.771 9.689 1.00 97.62 88 LEU A N 1
ATOM 701 C CA . LEU A 1 88 ? -6.109 -3.601 8.448 1.00 97.62 88 LEU A CA 1
ATOM 702 C C . LEU A 1 88 ? -5.117 -4.751 8.243 1.00 97.62 88 LEU A C 1
ATOM 704 O O . LEU A 1 88 ? -5.085 -5.370 7.176 1.00 97.62 88 LEU A O 1
ATOM 708 N N . LEU A 1 89 ? -4.321 -5.074 9.265 1.00 96.50 89 LEU A N 1
ATOM 709 C CA . LEU A 1 89 ? -3.357 -6.171 9.194 1.00 96.50 89 LEU A CA 1
ATOM 710 C C . LEU A 1 89 ? -4.059 -7.511 8.957 1.00 96.50 89 LEU A C 1
ATOM 712 O O . LEU A 1 89 ? -3.593 -8.295 8.125 1.00 96.50 89 LEU A O 1
ATOM 716 N N . ALA A 1 90 ? -5.185 -7.765 9.626 1.00 97.12 90 ALA A N 1
ATOM 717 C CA . ALA A 1 90 ? -5.996 -8.959 9.412 1.00 97.12 90 ALA A CA 1
ATOM 718 C C . ALA A 1 90 ? -6.574 -9.007 7.987 1.00 97.12 90 ALA A C 1
ATOM 720 O O . ALA A 1 90 ? -6.499 -10.042 7.317 1.00 97.12 90 ALA A O 1
ATOM 721 N N . THR A 1 91 ? -7.085 -7.887 7.476 1.00 96.94 91 THR A N 1
ATOM 722 C CA . THR A 1 91 ? -7.648 -7.803 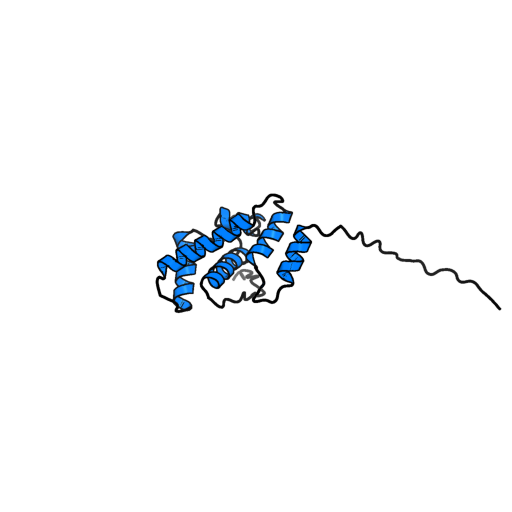6.121 1.00 96.94 91 THR A CA 1
ATOM 723 C C . THR A 1 91 ? -6.584 -8.025 5.055 1.00 96.94 91 THR A C 1
ATOM 725 O O . THR A 1 91 ? -6.802 -8.807 4.127 1.00 96.94 91 THR A O 1
ATOM 728 N N . ALA A 1 92 ? -5.404 -7.422 5.206 1.00 95.69 92 ALA A N 1
ATOM 729 C CA . ALA A 1 92 ? -4.296 -7.612 4.279 1.00 95.69 92 ALA A CA 1
ATOM 730 C C . ALA A 1 92 ? -3.773 -9.061 4.303 1.00 95.69 92 ALA A C 1
ATOM 732 O O . ALA A 1 92 ? -3.715 -9.723 3.265 1.00 95.69 92 ALA A O 1
ATOM 733 N N . HIS A 1 93 ? -3.423 -9.590 5.477 1.00 94.31 93 HIS A N 1
ATOM 734 C CA . HIS A 1 93 ? -2.747 -10.886 5.571 1.00 94.31 93 HIS A CA 1
ATOM 735 C C . HIS A 1 93 ? -3.720 -12.064 5.536 1.00 94.31 93 HIS A C 1
ATOM 737 O O . HIS A 1 93 ? -3.583 -12.951 4.696 1.00 94.31 93 HIS A O 1
ATOM 743 N N . ALA A 1 94 ? -4.706 -12.092 6.434 1.00 92.75 94 ALA A N 1
ATOM 744 C CA . ALA A 1 94 ? -5.571 -13.257 6.600 1.00 92.75 94 ALA A CA 1
ATOM 745 C C . ALA A 1 94 ? -6.631 -13.358 5.496 1.00 92.75 94 ALA A C 1
ATOM 747 O O . ALA A 1 94 ? -6.919 -14.459 5.031 1.00 92.75 94 ALA A O 1
ATOM 748 N N . ARG A 1 95 ? -7.196 -12.226 5.052 1.00 93.62 95 ARG A N 1
ATOM 749 C CA . ARG A 1 95 ? -8.288 -12.219 4.058 1.00 93.62 95 ARG A CA 1
ATOM 750 C C . ARG A 1 95 ? -7.779 -12.091 2.628 1.00 93.62 95 ARG A C 1
ATOM 752 O O . ARG A 1 95 ? -8.225 -12.820 1.747 1.00 93.62 95 ARG A O 1
ATOM 759 N N . ASN A 1 96 ? -6.817 -11.198 2.405 1.00 95.69 96 ASN A N 1
ATOM 760 C CA . ASN A 1 96 ? -6.266 -10.937 1.078 1.00 95.69 96 ASN A CA 1
ATOM 761 C C . ASN A 1 96 ? -4.948 -11.668 0.788 1.00 95.69 96 ASN A C 1
ATOM 763 O O . ASN A 1 96 ? -4.493 -11.649 -0.353 1.00 95.69 96 ASN A O 1
ATOM 767 N N . GLY A 1 97 ? -4.350 -12.356 1.764 1.00 96.19 97 GLY A N 1
ATOM 768 C CA . GLY A 1 97 ? -3.205 -13.240 1.538 1.00 96.19 97 GLY A CA 1
ATOM 769 C C . GLY A 1 97 ? -1.884 -12.529 1.241 1.00 96.19 97 GLY A C 1
ATOM 770 O O . GLY A 1 97 ? -0.967 -13.181 0.725 1.00 96.19 97 GLY A O 1
ATOM 771 N N . PHE A 1 98 ? -1.781 -11.227 1.541 1.00 96.62 98 PHE A N 1
ATOM 772 C CA . PHE A 1 98 ? -0.532 -10.480 1.404 1.00 96.62 98 PHE A CA 1
ATOM 773 C C . PHE A 1 98 ? 0.551 -11.107 2.279 1.00 96.62 98 PHE A C 1
ATOM 775 O O . PHE A 1 98 ? 0.345 -11.338 3.469 1.00 96.62 98 PHE A O 1
ATOM 782 N N . ARG A 1 99 ? 1.710 -11.414 1.689 1.00 95.56 99 ARG A N 1
ATOM 783 C CA . ARG A 1 99 ? 2.831 -12.027 2.413 1.00 95.56 99 ARG A CA 1
ATOM 784 C C . ARG A 1 99 ? 4.186 -11.722 1.789 1.00 95.56 99 ARG A C 1
ATOM 786 O O . ARG A 1 99 ? 4.298 -11.416 0.605 1.00 95.56 99 ARG A O 1
ATOM 793 N N . GLY A 1 100 ? 5.236 -11.868 2.591 1.00 92.88 100 GLY A N 1
ATOM 794 C CA . GLY A 1 100 ? 6.615 -11.758 2.119 1.00 92.88 100 GLY A CA 1
ATOM 795 C C . GLY A 1 100 ? 7.015 -12.906 1.187 1.00 92.88 100 GLY A C 1
ATOM 796 O O . GLY A 1 100 ? 6.687 -14.065 1.457 1.00 92.88 100 GLY A O 1
ATOM 797 N N . ASN A 1 101 ? 7.771 -12.610 0.127 1.00 89.00 101 ASN A N 1
ATOM 798 C CA . ASN A 1 101 ? 8.363 -13.637 -0.733 1.00 89.00 101 ASN A CA 1
ATOM 799 C C . ASN A 1 101 ? 9.687 -14.150 -0.151 1.00 89.00 101 ASN A C 1
ATOM 801 O O . ASN A 1 101 ? 10.734 -13.535 -0.338 1.00 89.00 101 ASN A O 1
ATOM 805 N N . ARG A 1 102 ? 9.655 -15.274 0.570 1.00 82.31 102 ARG A N 1
ATOM 806 C CA . ARG A 1 102 ? 10.877 -15.878 1.136 1.00 82.31 102 ARG A CA 1
ATOM 807 C C . ARG A 1 102 ? 11.602 -16.805 0.162 1.00 82.31 102 ARG A C 1
ATOM 809 O O . ARG A 1 102 ? 12.801 -17.001 0.302 1.00 82.31 102 ARG A O 1
ATOM 816 N N . GLU A 1 103 ? 10.884 -17.362 -0.807 1.00 82.44 103 GLU A N 1
ATOM 817 C CA . GLU A 1 103 ? 11.410 -18.363 -1.743 1.00 82.44 103 GLU A CA 1
ATOM 818 C C . GLU A 1 103 ? 12.178 -17.712 -2.894 1.00 82.44 103 GLU A C 1
ATOM 820 O O . GLU A 1 103 ? 13.251 -18.172 -3.272 1.00 82.44 103 GLU A O 1
ATOM 825 N N . ALA A 1 104 ? 11.655 -16.603 -3.417 1.00 86.19 104 ALA A N 1
ATOM 826 C CA . ALA A 1 104 ? 12.255 -15.851 -4.510 1.00 86.19 104 ALA A CA 1
ATOM 827 C C . ALA A 1 104 ? 12.428 -14.383 -4.110 1.00 86.19 104 ALA A C 1
ATOM 829 O O . ALA A 1 104 ? 11.903 -13.492 -4.771 1.00 86.19 104 ALA A O 1
ATOM 830 N N . TYR A 1 105 ? 13.136 -14.129 -3.005 1.00 81.38 105 TYR A N 1
ATOM 831 C CA . TYR A 1 105 ? 13.268 -12.793 -2.403 1.00 81.38 105 TYR A CA 1
ATOM 832 C C . TYR A 1 105 ? 13.770 -11.722 -3.388 1.00 81.38 105 TYR A C 1
ATOM 834 O O . TYR A 1 105 ? 13.229 -10.620 -3.424 1.00 81.38 105 TYR A O 1
ATOM 842 N N . TYR A 1 106 ? 14.745 -12.070 -4.232 1.00 85.62 106 TYR A N 1
ATOM 843 C CA . TYR A 1 106 ? 15.370 -11.163 -5.204 1.00 85.62 106 TYR A CA 1
ATOM 844 C C . TYR A 1 106 ? 14.628 -11.046 -6.546 1.00 85.62 106 TYR A C 1
ATOM 846 O O . TYR A 1 106 ? 15.141 -10.415 -7.467 1.00 85.62 106 TYR A O 1
ATOM 854 N N . ASP A 1 107 ? 13.444 -11.648 -6.687 1.00 89.62 107 ASP A N 1
ATOM 855 C CA . ASP A 1 107 ? 12.594 -11.438 -7.864 1.00 89.62 107 ASP A CA 1
ATOM 856 C C . ASP A 1 107 ? 12.182 -9.951 -7.934 1.00 89.62 107 ASP A C 1
ATOM 858 O O . ASP A 1 107 ? 11.532 -9.468 -7.000 1.00 89.62 107 ASP A O 1
ATOM 862 N N . PRO A 1 108 ? 12.529 -9.207 -9.006 1.00 90.75 108 PRO A N 1
ATOM 863 C CA . PRO A 1 108 ? 12.263 -7.767 -9.102 1.00 90.75 108 PRO A CA 1
ATOM 864 C C . PRO A 1 108 ? 10.770 -7.429 -9.007 1.00 90.75 108 PRO A C 1
ATOM 866 O O . PRO A 1 108 ? 10.403 -6.381 -8.477 1.00 90.75 108 PRO A O 1
ATOM 869 N N . ARG A 1 109 ? 9.895 -8.362 -9.400 1.00 94.00 109 ARG A N 1
ATOM 870 C CA . ARG A 1 109 ? 8.435 -8.238 -9.267 1.00 94.00 109 ARG A CA 1
ATOM 871 C C . ARG A 1 109 ? 7.962 -8.142 -7.817 1.00 94.00 109 ARG A C 1
ATOM 873 O O . ARG A 1 109 ? 6.808 -7.830 -7.562 1.00 94.00 109 ARG A O 1
ATOM 880 N N . ASN A 1 110 ? 8.810 -8.451 -6.837 1.00 91.81 110 ASN A N 1
ATOM 881 C CA . ASN A 1 110 ? 8.472 -8.245 -5.429 1.00 91.81 110 ASN A CA 1
ATOM 882 C C . ASN A 1 110 ? 8.559 -6.768 -5.014 1.00 91.81 110 ASN A C 1
ATOM 884 O O . ASN A 1 110 ? 8.065 -6.426 -3.939 1.00 91.81 110 ASN A O 1
ATOM 888 N N . SER A 1 111 ? 9.205 -5.930 -5.830 1.00 94.44 111 SER A N 1
ATOM 889 C CA . SER A 1 111 ? 9.427 -4.508 -5.567 1.00 94.44 111 SER A CA 1
ATOM 890 C C . SER A 1 111 ? 8.405 -3.613 -6.271 1.00 94.44 111 SER A C 1
ATOM 892 O O . SER A 1 111 ? 8.077 -2.552 -5.741 1.00 94.44 111 SER A O 1
ATOM 894 N N . TYR A 1 112 ? 7.862 -4.034 -7.420 1.00 96.38 112 TYR A N 1
ATOM 895 C CA . TYR A 1 112 ? 6.841 -3.276 -8.148 1.00 96.38 112 TYR A CA 1
ATOM 896 C C . TYR A 1 112 ? 5.473 -3.392 -7.473 1.00 96.38 112 TYR A C 1
ATOM 898 O O . TYR A 1 112 ? 4.932 -4.485 -7.309 1.00 96.38 112 TYR A O 1
ATOM 906 N N . LEU A 1 113 ? 4.887 -2.249 -7.099 1.00 97.25 113 LEU A N 1
ATOM 907 C CA . LEU A 1 113 ? 3.611 -2.214 -6.379 1.00 97.25 113 LEU A CA 1
ATOM 908 C C . LEU A 1 113 ? 2.478 -2.898 -7.162 1.00 97.25 113 LEU A C 1
ATOM 910 O O . LEU A 1 113 ? 1.650 -3.575 -6.559 1.00 97.25 113 LEU A O 1
ATOM 914 N N . SER A 1 114 ? 2.470 -2.786 -8.493 1.00 97.69 114 SER A N 1
ATOM 915 C CA . SER A 1 114 ? 1.509 -3.476 -9.361 1.00 97.69 114 SER A CA 1
ATOM 916 C C . SER A 1 114 ? 1.567 -4.997 -9.215 1.00 97.69 114 SER A C 1
ATOM 918 O O . SER A 1 114 ? 0.553 -5.629 -8.920 1.00 97.69 114 SER A O 1
ATOM 920 N N . ASP A 1 115 ? 2.761 -5.576 -9.343 1.00 97.69 115 ASP A N 1
ATOM 921 C CA . ASP A 1 115 ? 2.980 -7.014 -9.190 1.00 97.69 115 ASP A CA 1
ATOM 922 C C . ASP A 1 115 ? 2.657 -7.491 -7.775 1.00 97.69 115 ASP A C 1
ATOM 924 O O . ASP A 1 115 ? 2.066 -8.558 -7.602 1.00 97.69 115 ASP A O 1
ATOM 928 N N . VAL A 1 116 ? 3.017 -6.710 -6.753 1.00 97.81 116 VAL A N 1
ATOM 929 C CA . VAL A 1 116 ? 2.709 -7.044 -5.357 1.00 97.81 116 VAL A CA 1
ATOM 930 C C . VAL A 1 116 ? 1.205 -7.041 -5.117 1.00 97.81 116 VAL A C 1
ATOM 932 O O . VAL A 1 116 ? 0.702 -7.958 -4.470 1.00 97.81 116 VAL A O 1
ATOM 935 N N . LEU A 1 117 ? 0.470 -6.070 -5.660 1.00 97.56 117 LEU A N 1
ATOM 936 C CA . LEU A 1 117 ? -0.989 -6.036 -5.567 1.00 97.56 117 LEU A CA 1
ATOM 937 C C . LEU A 1 117 ? -1.624 -7.223 -6.302 1.00 97.56 117 LEU A C 1
ATOM 939 O O . LEU A 1 117 ? -2.541 -7.842 -5.766 1.00 97.56 117 LEU A O 1
ATOM 943 N N . ASP A 1 118 ? -1.128 -7.590 -7.484 1.00 97.25 118 ASP A N 1
ATOM 944 C CA . ASP A 1 118 ? -1.656 -8.715 -8.264 1.00 97.25 118 ASP A CA 1
ATOM 945 C C . ASP A 1 118 ? -1.357 -10.076 -7.631 1.00 97.25 118 ASP A C 1
ATOM 947 O O . ASP A 1 118 ? -2.256 -10.908 -7.480 1.00 97.25 118 ASP A O 1
ATOM 951 N N . ARG A 1 119 ? -0.110 -10.292 -7.215 1.00 96.94 119 ARG A N 1
ATOM 952 C CA . ARG A 1 119 ? 0.380 -11.573 -6.687 1.00 96.94 119 ARG A CA 1
ATOM 953 C C . ARG A 1 119 ? 0.130 -11.732 -5.192 1.00 96.94 119 ARG A C 1
ATOM 955 O O . ARG A 1 119 ? 0.210 -12.854 -4.695 1.00 96.94 119 ARG A O 1
ATOM 962 N N . ARG A 1 120 ? -0.136 -10.631 -4.476 1.00 97.12 120 ARG A N 1
ATOM 963 C CA . ARG A 1 120 ? -0.181 -10.542 -3.001 1.00 97.12 120 ARG A CA 1
ATOM 964 C C . ARG A 1 120 ? 1.118 -11.015 -2.341 1.00 97.12 120 ARG A C 1
ATOM 966 O O . ARG A 1 120 ? 1.125 -11.519 -1.221 1.00 97.12 120 ARG A O 1
ATOM 973 N N . VAL A 1 121 ? 2.236 -10.893 -3.050 1.00 96.06 121 VAL A N 1
ATOM 974 C CA . VAL A 1 121 ? 3.545 -11.378 -2.612 1.00 96.06 121 VAL A CA 1
ATOM 975 C C . VAL A 1 121 ? 4.601 -10.335 -2.961 1.00 96.06 121 VAL A C 1
ATOM 977 O O . VAL A 1 121 ? 4.705 -9.952 -4.122 1.00 96.06 121 VAL A O 1
ATOM 980 N N . GLY A 1 122 ? 5.374 -9.882 -1.969 1.00 94.50 122 GLY A N 1
ATOM 981 C CA . GLY A 1 122 ? 6.347 -8.796 -2.142 1.00 94.50 122 GLY A CA 1
ATOM 982 C C . GLY A 1 122 ? 7.476 -8.788 -1.113 1.00 94.50 122 GLY A C 1
ATOM 983 O O . GLY A 1 122 ? 7.573 -9.684 -0.271 1.00 94.50 122 GLY A O 1
ATOM 984 N N . ILE A 1 123 ? 8.343 -7.776 -1.183 1.00 93.19 123 ILE A N 1
ATOM 985 C CA . ILE A 1 123 ? 9.335 -7.489 -0.134 1.00 93.19 123 ILE A CA 1
ATOM 986 C C . ILE A 1 123 ? 8.719 -6.627 0.981 1.00 93.19 123 ILE A C 1
ATOM 988 O O . ILE A 1 123 ? 7.712 -5.953 0.743 1.00 93.19 123 ILE A O 1
ATOM 992 N N . PRO A 1 124 ? 9.320 -6.595 2.189 1.00 92.38 124 PRO A N 1
ATOM 993 C CA . PRO A 1 124 ? 8.798 -5.807 3.307 1.00 92.38 124 PRO A CA 1
ATOM 994 C C . PRO A 1 124 ? 8.532 -4.335 2.972 1.00 92.38 124 PRO A C 1
ATOM 996 O O . PRO A 1 124 ? 7.525 -3.795 3.411 1.00 92.38 124 PRO A O 1
ATOM 999 N N . LEU A 1 125 ? 9.384 -3.709 2.152 1.00 91.94 125 LEU A N 1
ATOM 1000 C CA . LEU A 1 125 ? 9.210 -2.317 1.733 1.00 91.94 125 LEU A CA 1
ATOM 1001 C C . LEU A 1 125 ? 7.888 -2.108 0.980 1.00 91.94 125 LEU A C 1
ATOM 1003 O O . LEU A 1 125 ? 7.062 -1.301 1.392 1.00 91.94 125 LEU A O 1
ATOM 1007 N N . THR A 1 126 ? 7.663 -2.858 -0.099 1.00 93.81 126 THR A N 1
ATOM 1008 C CA . THR A 1 126 ? 6.478 -2.685 -0.950 1.00 93.81 126 THR A CA 1
ATOM 1009 C C . THR A 1 126 ? 5.195 -3.120 -0.242 1.00 93.81 126 THR A C 1
ATOM 1011 O O . THR A 1 126 ? 4.153 -2.497 -0.425 1.00 93.81 126 THR A O 1
ATOM 1014 N N . LEU A 1 127 ? 5.261 -4.134 0.626 1.00 95.38 127 LEU A N 1
ATOM 1015 C CA . LEU A 1 127 ? 4.140 -4.488 1.506 1.00 95.38 127 LEU A CA 1
ATOM 1016 C C . LEU A 1 127 ? 3.843 -3.373 2.519 1.00 95.38 127 LEU A C 1
ATOM 1018 O O . LEU A 1 127 ? 2.680 -3.078 2.779 1.00 95.38 127 LEU A O 1
ATOM 1022 N N . GLY A 1 128 ? 4.881 -2.716 3.040 1.00 94.06 128 GLY A N 1
ATOM 1023 C CA . GLY A 1 128 ? 4.746 -1.524 3.872 1.00 94.06 128 GLY A CA 1
ATOM 1024 C C . GLY A 1 128 ? 4.016 -0.393 3.149 1.00 94.06 128 GLY A C 1
ATOM 1025 O O . GLY A 1 128 ? 3.117 0.200 3.732 1.00 94.06 128 GLY A O 1
ATOM 1026 N N . ILE A 1 129 ? 4.318 -0.155 1.866 1.00 94.94 129 ILE A N 1
ATOM 1027 C CA . ILE A 1 129 ? 3.602 0.838 1.044 1.00 94.94 129 ILE A CA 1
ATOM 1028 C C . ILE A 1 129 ? 2.104 0.521 0.984 1.00 94.94 129 ILE A C 1
ATOM 1030 O O . ILE A 1 129 ? 1.295 1.420 1.189 1.00 94.94 129 ILE A O 1
ATOM 1034 N N . VAL A 1 130 ? 1.722 -0.746 0.768 1.00 96.25 130 VAL A N 1
ATOM 1035 C CA . VAL A 1 130 ? 0.303 -1.154 0.777 1.00 96.25 130 VAL A CA 1
ATOM 1036 C C . VAL A 1 130 ? -0.354 -0.808 2.116 1.00 96.25 130 VAL A C 1
ATOM 1038 O O . VAL A 1 130 ? -1.434 -0.223 2.132 1.00 96.25 130 VAL A O 1
ATOM 1041 N N . LEU A 1 131 ? 0.292 -1.132 3.239 1.00 95.50 131 LEU A N 1
ATOM 1042 C CA . LEU A 1 131 ? -0.263 -0.866 4.569 1.00 95.50 131 LEU A CA 1
ATOM 1043 C C . LEU A 1 131 ? -0.363 0.632 4.881 1.00 95.50 131 LEU A C 1
ATOM 1045 O O . LEU A 1 131 ? -1.381 1.061 5.414 1.00 95.50 131 LEU A O 1
ATOM 1049 N N . LEU A 1 132 ? 0.653 1.424 4.532 1.00 94.00 132 LEU A N 1
ATOM 1050 C CA . LEU A 1 132 ? 0.635 2.879 4.711 1.00 94.00 132 LEU A CA 1
ATOM 1051 C C . LEU A 1 132 ? -0.511 3.509 3.920 1.00 94.00 132 LEU A C 1
ATOM 1053 O O . LEU A 1 132 ? -1.331 4.228 4.479 1.00 94.00 132 LEU A O 1
ATOM 1057 N N . GLU A 1 133 ? -0.620 3.168 2.640 1.00 94.81 133 GLU A N 1
ATOM 1058 C CA . GLU A 1 133 ? -1.607 3.748 1.731 1.00 94.81 133 GLU A CA 1
ATOM 1059 C C . GLU A 1 133 ? -3.047 3.399 2.113 1.00 94.81 133 GLU A C 1
ATOM 1061 O O . GLU A 1 133 ? -3.940 4.248 2.037 1.00 94.81 133 GLU A O 1
ATOM 1066 N N . VAL A 1 134 ? -3.293 2.167 2.557 1.00 96.06 134 VAL A N 1
ATOM 1067 C CA . VAL A 1 134 ? -4.616 1.775 3.054 1.00 96.06 134 VAL A CA 1
ATOM 1068 C C . VAL A 1 134 ? -4.876 2.389 4.430 1.00 96.06 134 VAL A C 1
ATOM 1070 O O . VAL A 1 134 ? -5.969 2.895 4.675 1.00 96.06 134 VAL A O 1
ATOM 1073 N N . GLY A 1 135 ? -3.876 2.421 5.313 1.00 94.25 135 GLY A N 1
ATOM 1074 C CA . GLY A 1 135 ? -3.989 3.046 6.629 1.00 94.25 135 GLY A CA 1
ATOM 1075 C C . GLY A 1 135 ? -4.336 4.532 6.547 1.00 94.25 135 GLY A C 1
ATOM 1076 O O . GLY A 1 135 ? -5.247 4.981 7.240 1.00 94.25 135 GLY A O 1
ATOM 1077 N N . TRP A 1 136 ? -3.703 5.281 5.644 1.00 93.75 136 TRP A N 1
ATOM 1078 C CA . TRP A 1 136 ? -4.021 6.692 5.409 1.00 93.75 136 TRP A CA 1
ATOM 1079 C C . TRP A 1 136 ? -5.458 6.891 4.903 1.00 93.75 136 TRP A C 1
ATOM 1081 O O . TRP A 1 136 ? -6.149 7.793 5.373 1.00 93.75 136 TRP A O 1
ATOM 1091 N N . ARG A 1 137 ? -5.969 6.011 4.027 1.00 94.31 137 ARG A N 1
ATOM 1092 C CA . ARG A 1 137 ? -7.386 6.024 3.582 1.00 94.31 137 ARG A CA 1
ATOM 1093 C C . ARG A 1 137 ? -8.378 5.722 4.707 1.00 94.31 137 ARG A C 1
ATOM 1095 O O . ARG A 1 137 ? -9.523 6.182 4.673 1.00 94.31 137 ARG A O 1
ATOM 1102 N N . LEU A 1 138 ? -7.936 4.961 5.705 1.00 94.00 138 LEU A N 1
ATOM 1103 C CA . LEU A 1 138 ? -8.680 4.672 6.931 1.00 94.00 138 LEU A CA 1
ATOM 1104 C C . LEU A 1 138 ? -8.544 5.784 7.986 1.00 94.00 138 LEU A C 1
ATOM 1106 O O . LEU A 1 138 ? -9.174 5.698 9.036 1.00 94.00 138 LEU A O 1
ATOM 1110 N N . GLY A 1 139 ? -7.769 6.839 7.712 1.00 90.94 139 GLY A N 1
ATOM 1111 C CA . GLY A 1 139 ? -7.565 7.966 8.624 1.00 90.94 139 GLY A CA 1
ATOM 1112 C C . GLY A 1 139 ? -6.498 7.729 9.696 1.00 90.94 139 GLY A C 1
ATOM 1113 O O . GLY A 1 139 ? -6.428 8.494 10.655 1.00 90.94 139 GLY A O 1
ATOM 1114 N N . LEU A 1 140 ? -5.668 6.690 9.558 1.00 88.81 140 LEU A N 1
ATOM 1115 C CA . LEU A 1 140 ? -4.527 6.477 10.445 1.00 88.81 140 LEU A CA 1
ATOM 1116 C C . LEU A 1 140 ? -3.392 7.445 10.110 1.00 88.81 140 LEU A C 1
ATOM 1118 O O . LEU A 1 140 ? -3.035 7.617 8.948 1.00 88.81 140 LEU A O 1
ATOM 1122 N N . THR A 1 141 ? -2.747 7.992 11.136 1.00 85.00 141 THR A N 1
ATOM 1123 C CA . THR A 1 141 ? -1.497 8.750 10.994 1.00 85.00 141 THR A CA 1
ATOM 1124 C C . THR A 1 141 ? -0.314 7.784 11.077 1.00 85.00 141 THR A C 1
ATOM 1126 O O . THR A 1 141 ? 0.309 7.636 12.126 1.00 85.00 141 THR A O 1
ATOM 1129 N N . LEU A 1 142 ? -0.061 7.037 9.998 1.00 80.69 142 LEU A N 1
ATOM 1130 C CA . LEU A 1 142 ? 1.075 6.114 9.920 1.00 80.69 142 LEU A CA 1
ATOM 1131 C C . LEU A 1 142 ? 2.298 6.807 9.323 1.00 80.69 142 LEU A C 1
ATOM 1133 O O . LEU A 1 142 ? 2.184 7.493 8.309 1.00 80.69 142 LEU A O 1
ATOM 1137 N N . GLU A 1 143 ? 3.466 6.549 9.901 1.00 74.00 143 GLU A N 1
ATOM 1138 C CA . GLU A 1 143 ? 4.755 7.003 9.383 1.00 74.00 143 GLU A CA 1
ATOM 1139 C C . GLU A 1 143 ? 5.623 5.794 9.021 1.00 74.00 143 GLU A C 1
ATOM 1141 O O . GLU A 1 143 ? 5.701 4.806 9.759 1.00 74.00 143 GLU A O 1
ATOM 1146 N N . GLY A 1 144 ? 6.280 5.856 7.862 1.00 61.31 144 GLY A N 1
ATOM 1147 C CA . GLY A 1 144 ? 7.230 4.833 7.443 1.00 61.31 144 GLY A CA 1
ATOM 1148 C C . GLY A 1 144 ? 8.539 4.967 8.216 1.00 61.31 144 GLY A C 1
ATOM 1149 O O . GLY A 1 144 ? 9.363 5.813 7.888 1.00 61.31 144 GLY A O 1
ATOM 1150 N N . VAL A 1 145 ? 8.775 4.113 9.211 1.00 56.34 145 VAL A N 1
ATOM 1151 C CA . VAL A 1 145 ? 10.071 4.076 9.904 1.00 56.34 145 VAL A CA 1
ATOM 1152 C C . VAL A 1 145 ? 11.026 3.160 9.140 1.00 56.34 145 VAL A C 1
ATOM 1154 O O . VAL A 1 145 ? 10.854 1.939 9.123 1.00 56.34 145 VAL A O 1
ATOM 1157 N N . SER A 1 146 ? 12.064 3.721 8.513 1.00 46.69 146 SER A N 1
ATOM 1158 C CA . SER A 1 146 ? 13.166 2.902 8.001 1.00 46.69 146 SER A CA 1
ATOM 1159 C C . SER A 1 146 ? 14.051 2.463 9.169 1.00 46.69 146 SER A C 1
ATOM 1161 O O . SER A 1 146 ? 14.678 3.306 9.809 1.00 46.69 146 SER A O 1
ATOM 1163 N N . PHE A 1 147 ? 14.145 1.160 9.434 1.00 36.41 147 PHE A N 1
ATOM 1164 C CA . PHE A 1 147 ? 15.193 0.612 10.297 1.00 36.41 147 PHE A CA 1
ATOM 1165 C C . PHE A 1 147 ? 16.434 0.294 9.446 1.00 36.41 147 PHE A C 1
ATOM 1167 O O . PHE A 1 147 ? 16.391 -0.641 8.640 1.00 36.41 147 PHE A O 1
ATOM 1174 N N . PRO A 1 148 ? 17.550 1.033 9.583 1.00 38.34 148 PRO A N 1
ATOM 1175 C CA . PRO A 1 148 ? 18.807 0.640 8.964 1.00 38.34 148 PRO A CA 1
ATOM 1176 C C . PRO A 1 148 ? 19.367 -0.599 9.681 1.00 38.34 148 PRO A C 1
ATOM 1178 O O . PRO A 1 148 ? 19.698 -0.544 10.861 1.00 38.34 148 PRO A O 1
ATOM 1181 N N . GLY A 1 149 ? 19.503 -1.713 8.955 1.00 39.28 149 GLY A N 1
ATOM 1182 C CA . GLY A 1 149 ? 20.300 -2.867 9.385 1.00 39.28 149 GLY A CA 1
ATOM 1183 C C . GLY A 1 149 ? 19.519 -4.065 9.933 1.00 39.28 149 GLY A C 1
ATOM 1184 O O . GLY A 1 149 ? 19.483 -4.300 11.133 1.00 39.28 149 GLY A O 1
ATOM 1185 N N . HIS A 1 150 ? 19.047 -4.935 9.038 1.00 47.88 150 HIS A N 1
ATOM 1186 C CA . HIS A 1 150 ? 18.994 -6.374 9.320 1.00 47.88 150 HIS A CA 1
ATOM 1187 C C . HIS A 1 150 ? 19.940 -7.121 8.371 1.00 47.88 150 HIS A C 1
ATOM 1189 O O . HIS A 1 150 ? 19.531 -7.941 7.557 1.00 47.88 150 HIS A O 1
ATOM 1195 N N . PHE A 1 151 ? 21.240 -6.842 8.514 1.00 43.75 151 PHE A N 1
ATOM 1196 C CA . PHE A 1 151 ? 22.268 -7.874 8.375 1.00 43.75 151 PHE A CA 1
ATOM 1197 C C . PHE A 1 151 ? 22.225 -8.686 9.680 1.00 43.75 151 PHE A C 1
ATOM 1199 O O . PHE A 1 151 ? 22.962 -8.420 10.625 1.00 43.75 151 PHE A O 1
ATOM 1206 N N . LEU A 1 152 ? 21.277 -9.618 9.786 1.00 41.88 152 LEU A N 1
ATOM 1207 C CA . LEU A 1 152 ? 21.382 -10.686 10.776 1.00 41.88 152 LEU A CA 1
ATOM 1208 C C . LEU A 1 152 ? 22.251 -11.761 10.135 1.00 41.88 152 LEU A C 1
ATOM 1210 O O . LEU A 1 152 ? 21.743 -12.681 9.503 1.00 41.88 152 LEU A O 1
ATOM 1214 N N . ASP A 1 153 ? 23.565 -11.594 10.248 1.00 42.25 153 ASP A N 1
ATOM 1215 C CA . ASP A 1 153 ? 24.482 -12.711 10.072 1.00 42.25 153 ASP A CA 1
ATOM 1216 C C . ASP A 1 153 ? 24.186 -13.681 11.231 1.00 42.25 153 ASP A C 1
ATOM 1218 O O . ASP A 1 153 ? 24.304 -13.275 12.396 1.00 42.25 153 ASP A O 1
ATOM 1222 N N . PRO A 1 154 ? 23.692 -14.910 10.990 1.00 46.91 154 PRO A N 1
ATOM 1223 C CA . PRO A 1 154 ? 23.538 -15.870 12.062 1.00 46.91 154 PRO A CA 1
ATOM 1224 C C . PRO A 1 154 ? 24.943 -16.239 12.524 1.00 46.91 154 PRO A C 1
ATOM 1226 O O . PRO A 1 154 ? 25.612 -17.091 11.940 1.00 46.91 154 PRO A O 1
ATOM 1229 N N . LEU A 1 155 ? 25.389 -15.569 13.584 1.00 49.50 155 LEU A N 1
ATOM 1230 C CA . LEU A 1 155 ? 26.600 -15.897 14.310 1.00 49.50 155 LEU A CA 1
ATOM 1231 C C . LEU A 1 155 ? 26.452 -17.346 14.789 1.00 49.50 155 LEU A C 1
ATOM 1233 O O . LEU A 1 155 ? 25.765 -17.627 15.773 1.00 49.50 155 LEU A O 1
ATOM 1237 N N . ARG A 1 156 ? 27.035 -18.280 14.029 1.00 38.16 156 ARG A N 1
ATOM 1238 C CA . ARG A 1 156 ? 27.176 -19.677 14.434 1.00 38.16 156 ARG A CA 1
ATOM 1239 C C . ARG A 1 156 ? 27.942 -19.684 15.753 1.00 38.16 156 ARG A C 1
ATOM 1241 O O . ARG A 1 156 ? 29.072 -19.203 15.808 1.00 38.16 156 ARG A O 1
ATOM 1248 N N . ARG A 1 157 ? 27.313 -20.214 16.797 1.00 46.97 157 ARG A N 1
ATOM 1249 C CA . ARG A 1 157 ? 28.042 -20.848 17.894 1.00 46.97 157 ARG A CA 1
ATOM 1250 C C . ARG A 1 157 ? 28.297 -22.300 17.529 1.00 46.97 157 ARG A C 1
ATOM 1252 O O . ARG A 1 157 ? 27.410 -22.886 16.866 1.00 46.97 157 ARG A O 1
#

Sequence (157 aa):
RKRETKARTVFETDQVSLPISPMRQEFAHESGLPEGRLNLARAALLIAQEEYPQLPVERYLARLDQLAEETRNLLGQETAPLVVLEELLATAHARNGFRGNREAYYDPRNSYLSDVLDRRVGIPLTLGIVLLEVGWRLGLTLEGVSFPGHFLDPLRR

Secondary structure (DSSP, 8-state):
-----------------PPPPHHHHHHHHHHTS-TTT--HHHHHHHHHHHH-TT--HHHHHHHHHHHHHHHHHHHTT---HHHHHHHHHHIIIIIT--EE-SSSTT-GGGTSHHHHHHHSEE-HHHHHHHHHHHHHHTT------------------